Protein AF-A0A1H3WNA9-F1 (afdb_monomer_lite)

Secondary structure (DSSP, 8-state):
-----PPPTTSTT---HHHHHHHHHHHHTHHHHHHHHHHS---TT-----------SSS--HHHHHHHHHHHHHHHHHHHHHHHHHHHGGGHHHHHHHHTS---HHHHHTTT-SS-HHHHHHHHHHHHHHHHTT-

Structure (mmCIF, N/CA/C/O backbone):
data_AF-A0A1H3WNA9-F1
#
_entry.id   AF-A0A1H3WNA9-F1
#
loop_
_atom_site.group_PDB
_atom_site.id
_atom_site.type_symbol
_atom_site.label_atom_id
_atom_site.label_alt_id
_atom_site.label_comp_id
_atom_site.label_asym_id
_atom_site.label_entity_id
_atom_site.label_seq_id
_atom_site.pdbx_PDB_ins_code
_atom_site.Cartn_x
_atom_site.Cartn_y
_atom_site.Cartn_z
_atom_site.occupancy
_atom_site.B_iso_or_equiv
_atom_site.auth_seq_id
_atom_site.auth_comp_id
_atom_site.auth_asym_id
_atom_site.auth_atom_id
_atom_site.pdbx_PDB_model_num
ATOM 1 N N . MET A 1 1 ? -8.673 18.730 -1.037 1.00 36.62 1 MET A N 1
ATOM 2 C CA . MET A 1 1 ? -7.708 17.877 -0.306 1.00 36.62 1 MET A CA 1
ATOM 3 C C . MET A 1 1 ? -8.508 16.890 0.522 1.00 36.62 1 MET A C 1
ATOM 5 O O . MET A 1 1 ? -9.224 17.330 1.406 1.00 36.62 1 MET A O 1
ATOM 9 N N . SER A 1 2 ? -8.490 15.596 0.191 1.00 41.56 2 SER A N 1
ATOM 10 C CA . SER A 1 2 ? -9.195 14.583 0.989 1.00 41.56 2 SER A CA 1
ATOM 11 C C . SER A 1 2 ? -8.585 14.537 2.390 1.00 41.56 2 SER A C 1
ATOM 13 O O . SER A 1 2 ? -7.376 14.313 2.498 1.00 41.56 2 SER A O 1
ATOM 15 N N . GLU A 1 3 ? -9.388 14.754 3.429 1.00 50.94 3 GLU A N 1
ATOM 16 C CA . GLU A 1 3 ? -8.941 14.651 4.817 1.00 50.94 3 GLU A CA 1
ATOM 17 C C . GLU A 1 3 ? -8.231 13.316 5.047 1.00 50.94 3 GLU A C 1
ATOM 19 O O . GLU A 1 3 ? -8.750 12.230 4.770 1.00 50.94 3 GLU A O 1
ATOM 24 N N . VAL A 1 4 ? -6.989 13.407 5.508 1.00 62.97 4 VAL A N 1
ATOM 25 C CA . VAL A 1 4 ? -6.192 12.239 5.841 1.00 62.97 4 VAL A CA 1
ATOM 26 C C . VAL A 1 4 ? -6.656 11.745 7.206 1.00 62.97 4 VAL A C 1
ATOM 28 O O . VAL A 1 4 ? -6.299 12.312 8.234 1.00 62.97 4 VAL A O 1
ATOM 31 N N . TYR A 1 5 ? -7.478 10.695 7.219 1.00 70.12 5 TYR A N 1
ATOM 32 C CA . TYR A 1 5 ? -7.900 10.059 8.463 1.00 70.12 5 TYR A CA 1
ATOM 33 C C . TYR A 1 5 ? -6.743 9.251 9.062 1.00 70.12 5 TYR A C 1
ATOM 35 O O . TYR A 1 5 ? -6.413 8.164 8.583 1.00 70.12 5 TYR A O 1
ATOM 43 N N . ILE A 1 6 ? -6.137 9.790 10.118 1.00 78.69 6 ILE A N 1
ATOM 44 C CA . ILE A 1 6 ? -5.128 9.106 10.930 1.00 78.69 6 ILE A CA 1
ATOM 45 C C . ILE A 1 6 ? -5.859 8.355 12.041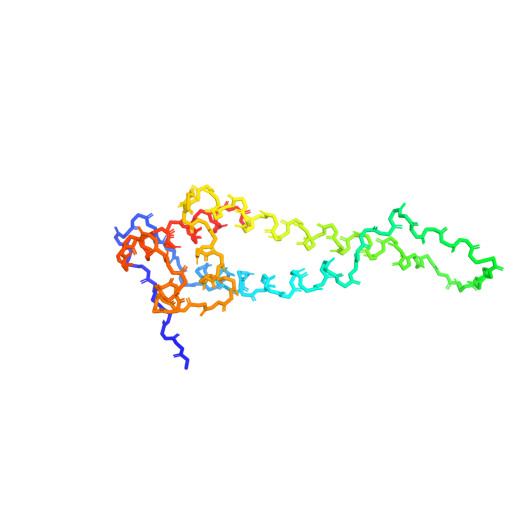 1.00 78.69 6 ILE A C 1
ATOM 47 O O . ILE A 1 6 ? -6.768 8.891 12.678 1.00 78.69 6 ILE A O 1
ATOM 51 N N . ALA A 1 7 ? -5.476 7.100 12.276 1.00 80.75 7 ALA A N 1
ATOM 52 C CA . ALA A 1 7 ? -6.039 6.322 13.370 1.00 80.75 7 ALA A CA 1
ATOM 53 C C . ALA A 1 7 ? -5.769 7.005 14.725 1.00 80.75 7 ALA A C 1
ATOM 55 O O . ALA A 1 7 ? -4.749 7.663 14.916 1.00 80.75 7 ALA A O 1
ATOM 56 N N . SER A 1 8 ? -6.673 6.832 15.692 1.00 82.19 8 SER A N 1
ATOM 57 C CA . SER A 1 8 ? -6.453 7.324 17.059 1.00 82.19 8 SER A CA 1
ATOM 58 C C . SER A 1 8 ? -5.206 6.689 17.683 1.00 82.19 8 SER A C 1
ATOM 60 O O . SER A 1 8 ? -4.919 5.522 17.421 1.00 82.19 8 SER A O 1
ATOM 62 N N . ARG A 1 9 ? -4.523 7.409 18.587 1.00 82.62 9 ARG A N 1
ATOM 63 C CA . ARG A 1 9 ? -3.373 6.903 19.369 1.00 82.62 9 ARG A CA 1
ATOM 64 C C . ARG A 1 9 ? -3.664 5.611 20.137 1.00 82.62 9 ARG A C 1
ATOM 66 O O . ARG A 1 9 ? -2.746 4.861 20.430 1.00 82.62 9 ARG A O 1
ATOM 73 N N . LYS A 1 10 ? -4.935 5.350 20.459 1.00 85.44 10 LYS A N 1
ATOM 74 C CA . LYS A 1 10 ? -5.377 4.122 21.142 1.00 85.44 10 LYS A CA 1
ATOM 75 C C . LYS A 1 10 ? -5.535 2.922 20.198 1.00 85.44 10 LYS A C 1
ATOM 77 O O . LYS A 1 10 ? -5.786 1.814 20.655 1.00 85.44 10 LYS A O 1
ATOM 82 N N . SER A 1 11 ? -5.464 3.135 18.885 1.00 87.69 11 SER A N 1
ATOM 83 C CA . SER A 1 11 ? -5.608 2.068 17.899 1.00 87.69 11 SER A CA 1
ATOM 84 C C . SER A 1 11 ? -4.350 1.206 17.845 1.00 87.69 11 SER A C 1
ATOM 86 O O . SER A 1 11 ? -3.240 1.729 17.818 1.00 87.69 11 SER A O 1
ATOM 88 N N . LYS A 1 12 ? -4.530 -0.112 17.706 1.00 89.12 12 LYS A N 1
ATOM 89 C CA . LYS A 1 12 ? -3.443 -1.068 17.437 1.00 89.12 12 LYS A CA 1
ATOM 90 C C . LYS A 1 12 ? -2.604 -0.689 16.206 1.00 89.12 12 LYS A C 1
ATOM 92 O O . LYS A 1 12 ? -1.427 -1.017 16.148 1.00 89.12 12 LYS A O 1
ATOM 97 N N . TYR A 1 13 ? -3.212 0.002 15.242 1.00 91.69 13 TYR A N 1
ATOM 98 C CA . TYR A 1 13 ? -2.596 0.404 13.974 1.00 91.69 13 TYR A CA 1
ATOM 99 C C . TYR A 1 13 ? -2.309 1.909 13.920 1.00 91.69 13 TYR A C 1
ATOM 101 O O . TYR A 1 13 ? -2.428 2.535 12.867 1.00 91.69 13 TYR A O 1
ATOM 109 N N . TYR A 1 14 ? -2.006 2.515 15.069 1.00 92.94 14 TYR A N 1
ATOM 110 C CA . TYR A 1 14 ? -1.596 3.910 15.122 1.00 92.94 14 TYR A CA 1
ATOM 111 C C . TYR A 1 14 ? -0.242 4.108 14.435 1.00 92.94 14 TYR A C 1
ATOM 113 O O . TYR A 1 14 ? 0.707 3.364 14.682 1.00 92.94 14 TYR A O 1
ATOM 121 N N . LEU A 1 15 ? -0.163 5.155 13.617 1.00 91.31 15 LEU A N 1
ATOM 122 C CA . LEU A 1 15 ? 1.071 5.671 13.043 1.00 91.31 15 LEU A CA 1
ATOM 123 C C . LEU A 1 15 ? 1.145 7.179 13.299 1.00 91.31 15 LEU A C 1
ATOM 125 O O . LEU A 1 15 ? 0.117 7.860 13.183 1.00 91.31 15 LEU A O 1
ATOM 129 N N . PRO A 1 16 ? 2.333 7.724 13.609 1.00 92.62 16 PRO A N 1
ATOM 130 C CA . PRO A 1 16 ? 2.571 9.158 13.545 1.00 92.62 16 PRO A CA 1
ATOM 131 C C . PRO A 1 16 ? 2.182 9.718 12.175 1.00 92.62 16 PRO A C 1
ATOM 133 O O . PRO A 1 16 ? 2.275 9.035 11.155 1.00 92.62 16 PRO A O 1
ATOM 136 N N . LYS A 1 17 ? 1.757 10.984 12.145 1.00 91.12 17 LYS A N 1
ATOM 137 C CA . LYS A 1 17 ? 1.273 11.640 10.923 1.00 91.12 17 LYS A CA 1
ATOM 138 C C . LYS A 1 17 ? 2.271 11.539 9.765 1.00 91.12 17 LYS A C 1
ATOM 140 O O . LYS A 1 17 ? 1.874 11.153 8.672 1.00 91.12 17 LYS A O 1
ATOM 145 N N . GLU A 1 18 ? 3.539 11.842 10.018 1.00 93.31 18 GLU A N 1
ATOM 146 C CA . GLU A 1 18 ? 4.578 11.851 8.982 1.00 93.31 18 GLU A CA 1
ATOM 147 C C . GLU A 1 18 ? 4.903 10.444 8.462 1.00 93.31 18 GLU A C 1
ATOM 149 O O . GLU A 1 18 ? 5.051 10.249 7.255 1.00 93.31 18 GLU A O 1
ATOM 154 N N . GLU A 1 19 ? 4.910 9.434 9.339 1.00 93.56 19 GLU A N 1
ATOM 155 C CA . GLU A 1 19 ? 5.054 8.030 8.931 1.00 93.56 19 GLU A CA 1
ATOM 156 C C . GLU A 1 19 ? 3.873 7.594 8.059 1.00 93.56 19 GLU A C 1
ATOM 158 O O . GLU A 1 19 ? 4.056 7.035 6.978 1.00 93.56 19 GLU A O 1
ATOM 163 N N . TYR A 1 20 ? 2.648 7.907 8.487 1.00 94.12 20 TYR A N 1
ATOM 164 C CA . TYR A 1 20 ? 1.447 7.593 7.720 1.00 94.12 20 TYR A CA 1
ATOM 165 C C . TYR A 1 20 ? 1.474 8.251 6.333 1.00 94.12 20 TYR A C 1
ATOM 167 O O . TYR A 1 20 ? 1.174 7.601 5.330 1.00 94.12 20 TYR A O 1
ATOM 175 N N . LEU A 1 21 ? 1.842 9.534 6.257 1.00 93.56 21 LEU A N 1
ATOM 176 C CA . LEU A 1 21 ? 1.947 10.256 4.989 1.00 93.56 21 LEU A CA 1
ATOM 177 C C . LEU A 1 21 ? 3.016 9.641 4.088 1.00 93.56 21 LEU A C 1
ATOM 179 O O . LEU A 1 21 ? 2.735 9.408 2.914 1.00 93.56 21 LEU A O 1
ATOM 183 N N . THR A 1 22 ? 4.186 9.309 4.634 1.00 95.25 22 THR A N 1
ATOM 184 C CA . THR A 1 22 ? 5.264 8.629 3.900 1.00 95.25 22 THR A CA 1
ATOM 185 C C . THR A 1 22 ? 4.759 7.342 3.250 1.00 95.25 22 THR A C 1
ATOM 187 O O . THR A 1 22 ? 4.897 7.163 2.040 1.00 95.25 22 THR A O 1
ATOM 190 N N . VAL A 1 23 ? 4.076 6.488 4.016 1.00 95.88 23 VAL A N 1
ATOM 191 C CA . VAL A 1 23 ? 3.517 5.224 3.515 1.00 95.88 23 VAL A CA 1
ATOM 192 C C . VAL A 1 23 ? 2.448 5.467 2.443 1.00 95.88 23 VAL A C 1
ATOM 194 O O . VAL A 1 23 ? 2.420 4.784 1.417 1.00 95.88 23 VAL A O 1
ATOM 197 N N . VAL A 1 24 ? 1.563 6.447 2.644 1.00 94.81 24 VAL A N 1
ATOM 198 C CA . VAL A 1 24 ? 0.527 6.792 1.658 1.00 94.81 24 VAL A CA 1
ATOM 199 C C . VAL A 1 24 ? 1.144 7.302 0.360 1.00 94.81 24 VAL A C 1
ATOM 201 O O . VAL A 1 24 ? 0.715 6.886 -0.716 1.00 94.81 24 VAL A O 1
ATOM 204 N N . HIS A 1 25 ? 2.134 8.188 0.438 1.00 95.00 25 HIS A N 1
ATOM 205 C CA . HIS A 1 25 ? 2.823 8.713 -0.738 1.00 95.00 25 HIS A CA 1
ATOM 206 C C . HIS A 1 25 ? 3.599 7.621 -1.471 1.00 95.00 25 HIS A C 1
ATOM 208 O O . HIS A 1 25 ? 3.526 7.569 -2.696 1.00 95.00 25 HIS A O 1
ATOM 214 N N . PHE A 1 26 ? 4.236 6.706 -0.740 1.00 96.62 26 PHE A N 1
ATOM 215 C CA . PHE A 1 26 ? 4.863 5.520 -1.314 1.00 96.62 26 PHE A CA 1
ATOM 216 C C . PHE A 1 26 ? 3.848 4.669 -2.092 1.00 96.62 26 PHE A C 1
ATOM 218 O O . PHE A 1 26 ? 4.057 4.374 -3.264 1.00 96.62 26 PHE A O 1
ATOM 225 N N . CYS A 1 27 ? 2.689 4.360 -1.502 1.00 96.62 27 CYS A N 1
ATOM 226 C CA . CYS A 1 27 ? 1.643 3.593 -2.190 1.00 96.62 27 CYS A CA 1
ATOM 227 C C . CYS A 1 27 ? 1.094 4.316 -3.428 1.00 96.62 27 CYS A C 1
ATOM 229 O O . CYS A 1 27 ? 0.818 3.676 -4.436 1.00 96.62 27 CYS A O 1
ATOM 231 N N . ARG A 1 28 ? 0.962 5.648 -3.392 1.00 95.44 28 ARG A N 1
ATOM 232 C CA . ARG A 1 28 ? 0.478 6.447 -4.535 1.00 95.44 28 ARG A CA 1
ATOM 233 C C . ARG A 1 28 ? 1.404 6.407 -5.750 1.00 95.44 28 ARG A C 1
ATOM 235 O O . ARG A 1 28 ? 0.952 6.722 -6.845 1.00 95.44 28 ARG A O 1
ATOM 242 N N . GLN A 1 29 ? 2.671 6.037 -5.576 1.00 96.81 29 GLN A N 1
ATOM 243 C CA . GLN A 1 29 ? 3.604 5.846 -6.689 1.00 96.81 29 GLN A CA 1
ATOM 244 C C . GLN A 1 29 ? 3.367 4.522 -7.434 1.00 96.81 29 GLN A C 1
ATOM 246 O O . GLN A 1 29 ? 3.833 4.375 -8.563 1.00 96.81 29 GLN A O 1
ATOM 251 N N . TYR A 1 30 ? 2.596 3.591 -6.855 1.00 97.38 30 TYR A N 1
ATOM 252 C CA . TYR A 1 30 ? 2.352 2.257 -7.405 1.00 97.38 30 TYR A CA 1
ATOM 253 C C . TYR A 1 30 ? 1.879 2.246 -8.868 1.00 97.38 30 TYR A C 1
ATOM 255 O O . TYR A 1 30 ? 2.471 1.509 -9.655 1.00 97.38 30 TYR A O 1
ATOM 263 N N . PRO A 1 31 ? 0.890 3.060 -9.296 1.00 97.06 31 PRO A N 1
ATOM 264 C CA . PRO A 1 31 ? 0.472 3.071 -10.697 1.00 97.06 31 PRO A CA 1
ATOM 265 C C . PRO A 1 31 ? 1.605 3.470 -11.649 1.00 97.06 31 PRO A C 1
ATOM 267 O O . PRO A 1 31 ? 1.709 2.911 -12.732 1.00 97.06 31 PRO A O 1
ATOM 270 N N . GLY A 1 32 ? 2.483 4.390 -11.230 1.00 96.31 32 GLY A N 1
ATOM 271 C CA . GLY A 1 32 ? 3.650 4.791 -12.017 1.00 96.31 32 GLY A CA 1
ATOM 272 C C . GLY A 1 32 ? 4.641 3.644 -12.197 1.00 96.31 32 GLY A C 1
ATOM 273 O O . GLY A 1 32 ? 5.115 3.417 -13.302 1.00 96.31 32 GLY A O 1
ATOM 274 N N . TRP A 1 33 ? 4.883 2.864 -11.140 1.00 96.50 33 TRP A N 1
ATOM 275 C CA . TRP A 1 33 ? 5.732 1.673 -11.213 1.00 96.50 33 TRP A CA 1
ATOM 276 C C . TRP A 1 33 ? 5.171 0.608 -12.152 1.00 96.50 33 TRP A C 1
ATOM 278 O O . TRP A 1 33 ? 5.933 -0.010 -12.887 1.00 96.50 33 TRP A O 1
ATOM 288 N N . VAL A 1 34 ? 3.852 0.391 -12.138 1.00 95.19 34 VAL A N 1
ATOM 289 C CA . VAL A 1 34 ? 3.194 -0.551 -13.056 1.00 95.19 34 VAL A CA 1
ATOM 290 C C . VAL A 1 34 ? 3.403 -0.109 -14.503 1.00 95.19 34 VAL A C 1
ATOM 292 O O . VAL A 1 34 ? 3.946 -0.882 -15.287 1.00 95.19 34 VAL A O 1
ATOM 295 N N . THR A 1 35 ? 3.083 1.147 -14.823 1.00 95.38 35 THR A N 1
ATOM 296 C CA . THR A 1 35 ? 3.270 1.706 -16.170 1.00 95.38 35 THR A CA 1
ATOM 297 C C . THR A 1 35 ? 4.729 1.640 -16.624 1.00 95.38 35 THR A C 1
ATOM 299 O O . THR A 1 35 ? 5.015 1.292 -17.765 1.00 95.38 35 THR A O 1
ATOM 302 N N . GLU A 1 36 ? 5.675 1.947 -15.739 1.00 93.06 36 GLU A N 1
ATOM 303 C CA . GLU A 1 36 ? 7.101 1.938 -16.069 1.00 93.06 36 GLU A CA 1
ATOM 304 C C . GLU A 1 36 ? 7.627 0.518 -16.334 1.00 93.06 36 GLU A C 1
ATOM 306 O O . GLU A 1 36 ? 8.375 0.295 -17.284 1.00 93.06 36 GLU A O 1
ATOM 311 N N . LEU A 1 37 ? 7.184 -0.473 -15.554 1.00 92.75 37 LEU A N 1
ATOM 312 C CA . LEU A 1 37 ? 7.542 -1.878 -15.774 1.00 92.75 37 LEU A CA 1
ATOM 313 C C . LEU A 1 37 ? 6.931 -2.462 -17.055 1.00 92.75 37 LEU A C 1
ATOM 315 O O . LEU A 1 37 ? 7.548 -3.349 -17.653 1.00 92.75 37 LEU A O 1
ATOM 319 N N . GLU A 1 38 ? 5.750 -1.985 -17.455 1.00 90.69 38 GLU A N 1
ATOM 320 C CA . GLU A 1 38 ? 5.103 -2.325 -18.729 1.00 90.69 38 GLU A CA 1
ATOM 321 C C . GLU A 1 38 ? 5.848 -1.717 -19.927 1.00 90.69 38 GLU A C 1
ATOM 323 O O . GLU A 1 38 ? 5.999 -2.379 -20.951 1.00 90.69 38 GLU A O 1
ATOM 328 N N . GLN A 1 39 ? 6.350 -0.485 -19.793 1.00 87.50 39 GLN A N 1
ATOM 329 C CA . GLN A 1 39 ? 7.102 0.223 -20.839 1.00 87.50 39 GLN A CA 1
ATOM 330 C C . GLN A 1 39 ? 8.548 -0.255 -20.996 1.00 87.50 39 GLN A C 1
ATOM 332 O O . GLN A 1 39 ? 9.118 -0.127 -22.077 1.00 87.50 39 GLN A O 1
ATOM 337 N N . MET A 1 40 ? 9.145 -0.802 -19.936 1.00 82.31 40 MET A N 1
ATOM 338 C CA . MET A 1 40 ? 10.519 -1.308 -19.933 1.00 82.31 40 MET A CA 1
ATOM 339 C C . MET A 1 40 ? 10.555 -2.839 -19.825 1.00 82.31 40 MET A C 1
ATOM 341 O O . MET A 1 40 ? 11.185 -3.331 -18.887 1.00 82.31 40 MET A O 1
ATOM 345 N N . PRO A 1 41 ? 9.867 -3.619 -20.685 1.00 70.94 41 PRO A N 1
ATOM 346 C CA . PRO A 1 41 ? 9.775 -5.069 -20.536 1.00 70.94 41 PRO A CA 1
ATOM 347 C C . PRO A 1 41 ? 11.166 -5.710 -20.490 1.00 70.94 41 PRO A C 1
ATOM 349 O O . PRO A 1 41 ? 12.115 -5.217 -21.104 1.00 70.94 41 PRO A O 1
ATOM 352 N N . ASP A 1 42 ? 11.280 -6.803 -19.730 1.00 63.81 42 ASP A N 1
ATOM 353 C CA . ASP A 1 42 ? 12.545 -7.508 -19.527 1.00 63.81 42 ASP A CA 1
ATOM 354 C C . ASP A 1 42 ? 13.108 -7.953 -20.882 1.00 63.81 42 ASP A C 1
ATOM 356 O O . ASP A 1 42 ? 12.636 -8.899 -21.514 1.00 63.81 42 ASP A O 1
ATOM 360 N N . SER A 1 43 ? 14.089 -7.196 -21.364 1.00 53.81 43 SER A N 1
ATOM 361 C CA . SER A 1 43 ? 14.668 -7.337 -22.693 1.00 53.81 43 SER A CA 1
ATOM 362 C C . SER A 1 43 ? 15.736 -8.430 -22.728 1.00 53.81 43 SER A C 1
ATOM 364 O O . SER A 1 43 ? 16.569 -8.439 -23.630 1.00 53.81 43 SER A O 1
ATOM 366 N N . GLY A 1 44 ? 15.674 -9.412 -21.819 1.00 50.41 44 GLY A N 1
ATOM 367 C CA . GLY A 1 44 ? 16.430 -10.665 -21.917 1.00 50.41 44 GLY A CA 1
ATOM 368 C C . GLY A 1 44 ? 16.190 -11.448 -23.223 1.00 50.41 44 GLY A C 1
ATOM 369 O O . GLY A 1 44 ? 16.893 -12.415 -23.492 1.00 50.41 44 GLY A O 1
ATOM 370 N N . SER A 1 45 ? 15.239 -11.020 -24.065 1.00 43.81 45 SER A N 1
ATOM 371 C CA . SER A 1 45 ? 14.969 -11.557 -25.408 1.00 43.81 45 SER A CA 1
ATOM 372 C C . SER A 1 45 ? 15.254 -10.587 -26.568 1.00 43.81 45 SER A C 1
ATOM 374 O O . SER A 1 45 ? 15.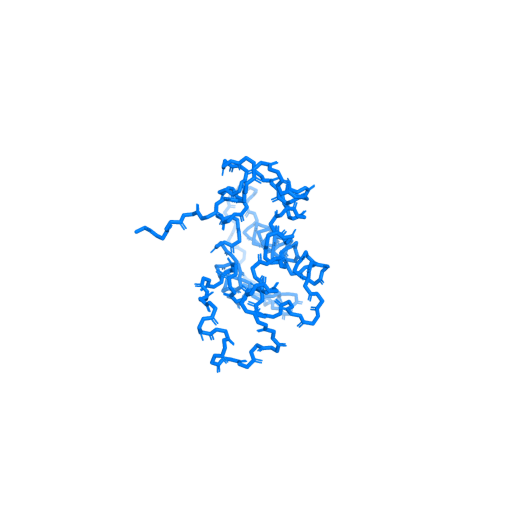177 -10.992 -27.726 1.00 43.81 45 SER A O 1
ATOM 376 N N . ALA A 1 46 ? 15.626 -9.332 -26.301 1.00 40.53 46 ALA A N 1
ATOM 377 C CA . ALA A 1 46 ? 15.884 -8.323 -27.331 1.00 40.53 46 ALA A CA 1
ATOM 378 C C . ALA A 1 46 ? 17.350 -7.874 -27.338 1.00 40.53 46 ALA A C 1
ATOM 380 O O . ALA A 1 46 ? 17.654 -6.697 -27.511 1.00 40.53 46 ALA A O 1
ATOM 381 N N . ILE A 1 47 ? 18.283 -8.823 -27.231 1.00 42.09 47 ILE A N 1
ATOM 382 C CA . ILE A 1 47 ? 19.633 -8.591 -27.745 1.00 42.09 47 ILE A CA 1
ATOM 383 C C . ILE A 1 47 ? 19.541 -8.608 -29.277 1.00 42.09 47 ILE A C 1
ATOM 385 O O . ILE A 1 47 ? 19.863 -9.591 -29.941 1.00 42.09 47 ILE A O 1
ATOM 389 N N . ARG A 1 48 ? 19.075 -7.507 -29.871 1.00 40.78 48 ARG A N 1
ATOM 390 C CA . ARG A 1 48 ? 19.436 -7.195 -31.251 1.00 40.78 48 ARG A CA 1
ATOM 391 C C . ARG A 1 48 ? 20.825 -6.583 -31.190 1.00 40.78 48 ARG A C 1
ATOM 393 O O . ARG A 1 48 ? 20.972 -5.393 -30.942 1.00 40.78 48 ARG A O 1
ATOM 400 N N . TYR A 1 49 ? 21.843 -7.421 -31.381 1.00 42.06 49 TYR A N 1
ATOM 401 C CA . TYR A 1 49 ? 23.175 -6.959 -31.761 1.00 42.06 49 TYR A CA 1
ATOM 402 C C . TYR A 1 49 ? 23.071 -6.262 -33.125 1.00 42.06 49 TYR A C 1
ATOM 404 O O . TYR A 1 49 ? 23.351 -6.872 -34.155 1.00 42.06 49 TYR A O 1
ATOM 412 N N . ASP A 1 50 ? 22.651 -4.997 -33.146 1.00 40.34 50 ASP A N 1
ATOM 413 C CA . ASP A 1 50 ? 22.996 -4.125 -34.258 1.00 40.34 50 ASP A CA 1
ATOM 414 C C . ASP A 1 50 ? 24.432 -3.647 -34.030 1.00 40.34 50 ASP A C 1
ATOM 416 O O . ASP A 1 50 ? 24.772 -3.005 -33.032 1.00 40.34 50 ASP A O 1
ATOM 420 N N . LYS A 1 51 ? 25.313 -4.086 -34.922 1.00 44.69 51 LYS A N 1
ATOM 421 C CA . LYS A 1 51 ? 26.743 -3.815 -34.894 1.00 44.69 51 LYS A CA 1
ATOM 422 C C . LYS A 1 51 ? 26.993 -2.375 -35.340 1.00 44.69 51 LYS A C 1
ATOM 424 O O . LYS A 1 51 ? 27.535 -2.159 -36.416 1.00 44.69 51 LYS A O 1
ATOM 429 N N . VAL A 1 52 ? 26.703 -1.397 -34.489 1.00 43.91 52 VAL A N 1
ATOM 430 C CA . VAL A 1 52 ? 27.308 -0.063 -34.595 1.00 43.91 52 VAL A CA 1
ATOM 431 C C . VAL A 1 52 ? 27.695 0.401 -33.194 1.00 43.91 52 VAL A C 1
ATOM 433 O O . VAL A 1 52 ? 26.932 1.046 -32.484 1.00 43.91 52 VAL A O 1
ATOM 436 N N . ARG A 1 53 ? 28.908 0.031 -32.764 1.00 43.50 53 ARG A N 1
ATOM 437 C CA . ARG A 1 53 ? 29.520 0.595 -31.556 1.00 43.50 53 ARG A CA 1
ATOM 438 C C . ARG A 1 53 ? 29.886 2.051 -31.837 1.00 43.50 53 ARG A C 1
ATOM 440 O O . ARG A 1 53 ? 30.952 2.319 -32.381 1.00 43.50 53 ARG A O 1
ATOM 447 N N . VAL A 1 54 ? 29.028 2.984 -31.439 1.00 44.88 54 VAL A N 1
ATOM 448 C CA . VAL A 1 54 ? 29.466 4.357 -31.173 1.00 44.88 54 VAL A CA 1
ATOM 449 C C . VAL A 1 54 ? 30.118 4.333 -29.793 1.00 44.88 54 VAL A C 1
ATOM 451 O O . VAL A 1 54 ? 29.441 4.214 -28.776 1.00 44.88 54 VAL A O 1
ATOM 454 N N . GLN A 1 55 ? 31.451 4.354 -29.760 1.00 44.00 55 GLN A N 1
ATOM 455 C CA . GLN A 1 55 ? 32.198 4.602 -28.530 1.00 44.00 55 GLN A CA 1
ATOM 456 C C . GLN A 1 55 ? 31.991 6.065 -28.131 1.00 44.00 55 GLN A C 1
ATOM 458 O O . GLN A 1 55 ? 32.686 6.952 -28.619 1.00 44.00 55 GLN A O 1
ATOM 463 N N . THR A 1 56 ? 31.040 6.323 -27.242 1.00 46.09 56 THR A N 1
ATOM 464 C CA . THR A 1 56 ? 31.047 7.544 -26.435 1.00 46.09 56 THR A CA 1
ATOM 465 C C . THR A 1 56 ? 31.943 7.304 -25.228 1.00 46.09 56 THR A C 1
ATOM 467 O O . THR A 1 56 ? 31.743 6.365 -24.465 1.00 46.09 56 THR A O 1
ATOM 470 N N . SER A 1 57 ? 32.981 8.121 -25.098 1.00 51.41 57 SER A N 1
ATOM 471 C CA . SER A 1 57 ? 33.921 8.117 -23.980 1.00 51.41 57 SER A CA 1
ATOM 472 C C . SER A 1 57 ? 33.202 8.389 -22.653 1.00 51.41 57 SER A C 1
ATOM 474 O O . SER A 1 57 ? 32.672 9.481 -22.458 1.00 51.41 57 SER A O 1
ATOM 476 N N . GLY A 1 58 ? 33.220 7.405 -21.754 1.00 50.34 58 GLY A N 1
ATOM 477 C CA . GLY A 1 58 ? 32.691 7.467 -20.390 1.00 50.34 58 GLY A CA 1
ATOM 478 C C . GLY A 1 58 ? 32.040 6.135 -20.010 1.00 50.34 58 GLY A C 1
ATOM 479 O O . GLY A 1 58 ? 31.340 5.560 -20.835 1.00 50.34 58 GLY A O 1
ATOM 480 N N . ASP A 1 59 ? 32.277 5.642 -18.793 1.00 56.06 59 ASP A N 1
ATOM 481 C CA . ASP A 1 59 ? 31.710 4.410 -18.199 1.00 56.06 59 ASP A CA 1
ATOM 482 C C . ASP A 1 59 ? 30.169 4.467 -18.014 1.00 56.06 59 ASP A C 1
ATOM 484 O O . ASP A 1 59 ? 29.633 4.197 -16.941 1.00 56.06 59 ASP A O 1
ATOM 488 N N . TYR A 1 60 ? 29.421 4.875 -19.039 1.00 55.53 60 TYR A N 1
ATOM 489 C CA . TYR A 1 60 ? 27.967 4.979 -19.019 1.00 55.53 60 TYR A CA 1
ATOM 490 C C . TYR A 1 60 ? 27.348 3.810 -19.791 1.00 55.53 60 TYR A C 1
ATOM 492 O O . TYR A 1 60 ? 27.236 3.845 -21.017 1.00 55.53 60 TYR A O 1
ATOM 500 N N . ASP A 1 61 ? 26.942 2.766 -19.065 1.00 69.19 61 ASP A N 1
ATOM 501 C CA . ASP A 1 61 ? 26.147 1.670 -19.619 1.00 69.19 61 ASP A CA 1
ATOM 502 C C . ASP A 1 61 ? 24.654 1.924 -19.368 1.00 69.19 61 ASP A C 1
ATOM 504 O O . ASP A 1 61 ? 24.100 1.589 -18.315 1.00 69.19 61 ASP A O 1
ATOM 508 N N . ALA A 1 62 ? 23.995 2.518 -20.365 1.00 69.88 62 ALA A N 1
ATOM 509 C CA . ALA A 1 62 ? 22.560 2.795 -20.347 1.00 69.88 62 ALA A CA 1
ATOM 510 C C . ALA A 1 62 ? 21.710 1.534 -20.083 1.00 69.88 62 ALA A C 1
ATOM 512 O O . ALA A 1 62 ? 20.636 1.624 -19.483 1.00 69.88 62 ALA A O 1
ATOM 513 N N . ASN A 1 63 ? 22.189 0.347 -20.483 1.00 76.69 63 ASN A N 1
ATOM 514 C CA . ASN A 1 63 ? 21.474 -0.907 -20.250 1.00 76.69 63 ASN A CA 1
ATOM 515 C C . ASN A 1 63 ? 21.573 -1.344 -18.785 1.00 76.69 63 ASN A C 1
ATOM 517 O O . ASN A 1 63 ? 20.583 -1.811 -18.216 1.00 76.69 63 ASN A O 1
ATOM 521 N N . ALA A 1 64 ? 22.739 -1.165 -18.158 1.00 80.44 64 ALA A N 1
ATOM 522 C CA . ALA A 1 64 ? 22.924 -1.452 -16.739 1.00 80.44 64 ALA A CA 1
ATOM 523 C C . ALA A 1 64 ? 22.061 -0.528 -15.866 1.00 80.44 64 ALA A C 1
ATOM 525 O O . ALA A 1 64 ? 21.407 -0.999 -14.934 1.00 80.44 64 ALA A O 1
ATOM 526 N N . GLU A 1 65 ? 21.991 0.768 -16.187 1.00 83.06 65 GLU A N 1
ATOM 527 C CA . GLU A 1 65 ? 21.135 1.720 -15.467 1.00 83.06 65 GLU A CA 1
ATOM 528 C C . GLU A 1 65 ? 19.647 1.360 -15.586 1.00 83.06 65 GLU A C 1
ATOM 530 O O . GLU A 1 65 ? 18.932 1.324 -14.579 1.00 83.06 65 GLU A O 1
ATOM 535 N N . LEU A 1 66 ? 19.191 1.010 -16.794 1.00 84.50 66 LEU A N 1
ATOM 536 C CA . LEU A 1 66 ? 17.816 0.573 -17.035 1.00 84.50 66 LEU A CA 1
ATOM 537 C C . LEU A 1 66 ? 17.476 -0.697 -16.239 1.00 84.50 66 LEU A C 1
ATOM 539 O O . LEU A 1 66 ? 16.426 -0.766 -15.594 1.00 84.50 66 LEU A O 1
ATOM 543 N N . ALA A 1 67 ? 18.376 -1.684 -16.235 1.00 85.88 67 ALA A N 1
ATOM 544 C CA . ALA A 1 67 ? 18.205 -2.923 -15.481 1.00 85.88 67 ALA A CA 1
ATOM 545 C C . ALA A 1 67 ? 18.146 -2.668 -13.965 1.00 85.88 67 ALA A C 1
ATOM 547 O O . ALA A 1 67 ? 17.253 -3.181 -13.283 1.00 85.88 67 ALA A O 1
ATOM 548 N N . MET A 1 68 ? 19.041 -1.824 -13.438 1.00 88.44 68 MET A N 1
ATOM 549 C CA . MET A 1 68 ? 19.036 -1.423 -12.027 1.00 88.44 68 MET A CA 1
ATOM 550 C C . MET A 1 68 ? 17.735 -0.712 -11.648 1.00 88.44 68 MET A C 1
ATOM 552 O O . MET A 1 68 ? 17.125 -1.027 -10.624 1.00 88.44 68 MET A O 1
ATOM 556 N N . ARG A 1 69 ? 17.271 0.215 -12.488 1.00 90.31 69 ARG A N 1
ATOM 557 C CA . ARG A 1 69 ? 16.026 0.952 -12.269 1.00 90.31 69 ARG A CA 1
ATOM 558 C C . ARG A 1 69 ? 14.810 0.027 -12.275 1.00 90.31 69 ARG A C 1
ATOM 560 O O . ARG A 1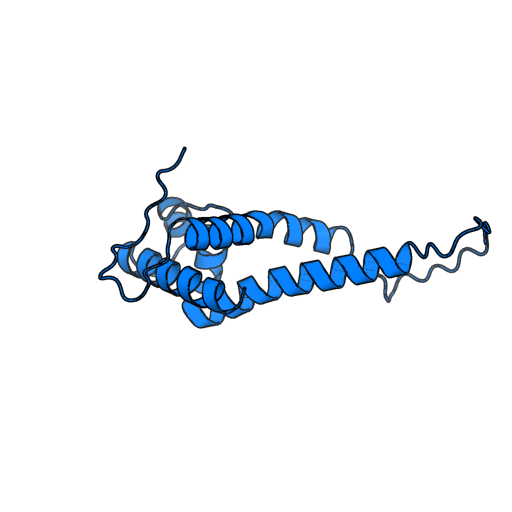 69 ? 13.999 0.085 -11.349 1.00 90.31 69 ARG A O 1
ATOM 567 N N . ARG A 1 70 ? 14.724 -0.885 -13.248 1.00 91.31 70 ARG A N 1
ATOM 568 C CA . ARG A 1 70 ? 13.677 -1.916 -13.309 1.00 91.31 70 ARG A CA 1
ATOM 569 C C . ARG A 1 70 ? 13.675 -2.774 -12.044 1.00 91.31 70 ARG A C 1
ATOM 571 O O . ARG A 1 70 ? 12.613 -2.969 -11.458 1.00 91.31 70 ARG A O 1
ATOM 578 N N . TYR A 1 71 ? 14.843 -3.228 -11.585 1.00 92.75 71 TYR A N 1
ATOM 579 C CA . TYR A 1 71 ? 14.970 -4.016 -10.356 1.00 92.75 71 TYR A CA 1
ATOM 580 C C . TYR A 1 71 ? 14.461 -3.254 -9.123 1.00 92.75 71 TYR A C 1
ATOM 582 O O . TYR A 1 71 ? 13.668 -3.788 -8.345 1.00 92.75 71 TYR A O 1
ATOM 590 N N . GLN A 1 72 ? 14.845 -1.983 -8.969 1.00 93.75 72 GLN A N 1
ATOM 591 C CA . GLN A 1 72 ? 14.393 -1.147 -7.852 1.00 93.75 72 GLN A CA 1
ATOM 592 C C . GLN A 1 72 ? 12.872 -0.947 -7.855 1.00 93.75 72 GLN A C 1
ATOM 594 O O . GLN A 1 72 ? 12.224 -1.068 -6.814 1.00 93.75 72 GLN A O 1
ATOM 599 N N . ILE A 1 73 ? 12.289 -0.647 -9.016 1.00 94.94 73 ILE A N 1
ATOM 600 C CA . ILE A 1 73 ? 10.847 -0.412 -9.163 1.00 94.94 73 ILE A CA 1
ATOM 601 C C . ILE A 1 73 ? 10.058 -1.700 -8.937 1.00 94.94 73 ILE A C 1
ATOM 603 O O . ILE A 1 73 ? 9.070 -1.696 -8.198 1.00 94.94 73 ILE A O 1
ATOM 607 N N . ALA A 1 74 ? 10.521 -2.814 -9.507 1.00 95.44 74 ALA A N 1
ATOM 608 C CA . ALA A 1 74 ? 9.940 -4.131 -9.277 1.00 95.44 74 ALA A CA 1
ATOM 609 C C . ALA A 1 74 ? 9.972 -4.502 -7.788 1.00 95.44 74 ALA A C 1
ATOM 611 O O . ALA A 1 74 ? 8.972 -4.990 -7.266 1.00 95.44 74 ALA A O 1
ATOM 612 N N . GLY A 1 75 ? 11.069 -4.199 -7.086 1.00 96.19 75 GLY A N 1
ATOM 613 C CA . GLY A 1 75 ? 11.186 -4.393 -5.640 1.00 96.19 75 GLY A CA 1
ATOM 614 C C . GLY A 1 75 ? 10.157 -3.585 -4.846 1.00 96.19 75 GLY A C 1
ATOM 615 O O . GLY A 1 75 ? 9.470 -4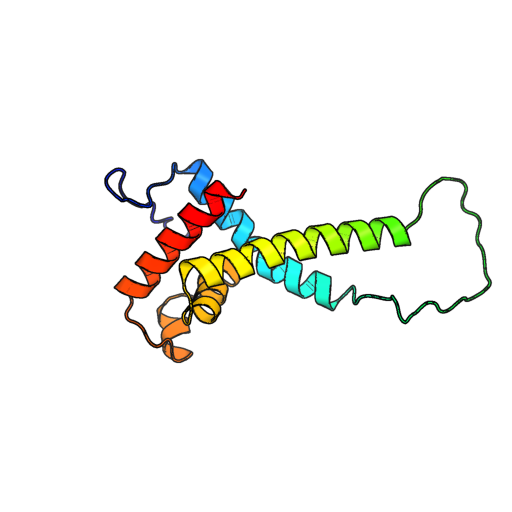.138 -3.989 1.00 96.19 75 GLY A O 1
ATOM 616 N N . LYS A 1 76 ? 9.979 -2.297 -5.169 1.00 96.56 76 LYS A N 1
ATOM 617 C CA . LYS A 1 76 ? 8.978 -1.432 -4.516 1.00 96.56 76 LYS A CA 1
ATOM 618 C C . LYS A 1 76 ? 7.546 -1.908 -4.765 1.00 96.56 76 LYS A C 1
ATOM 620 O O . LYS A 1 76 ? 6.761 -2.009 -3.823 1.00 96.56 76 LYS A O 1
ATOM 625 N N . LYS A 1 77 ? 7.215 -2.248 -6.017 1.00 96.81 77 LYS A N 1
ATOM 626 C CA . LYS A 1 77 ? 5.908 -2.811 -6.386 1.00 96.81 77 LYS A CA 1
ATOM 627 C C . LYS A 1 77 ? 5.643 -4.110 -5.624 1.00 96.81 77 LYS A C 1
ATOM 629 O O . LYS A 1 77 ? 4.592 -4.249 -5.003 1.00 96.81 77 LYS A O 1
ATOM 634 N N . LYS A 1 78 ? 6.617 -5.024 -5.628 1.00 96.94 78 LYS A N 1
ATOM 635 C CA . LYS A 1 78 ? 6.532 -6.309 -4.932 1.00 96.94 78 LYS A CA 1
ATOM 636 C C . LYS A 1 78 ? 6.330 -6.128 -3.428 1.00 96.94 78 LYS A C 1
ATOM 638 O O . LYS A 1 78 ? 5.481 -6.796 -2.857 1.00 96.94 78 LYS A O 1
ATOM 643 N N . LEU A 1 79 ? 7.027 -5.179 -2.802 1.00 97.62 79 LEU A N 1
ATOM 644 C CA . LEU A 1 79 ? 6.847 -4.874 -1.381 1.00 97.62 79 LEU A CA 1
ATOM 645 C C . LEU A 1 79 ? 5.395 -4.486 -1.049 1.00 97.62 79 LEU A C 1
ATOM 647 O O . LEU A 1 79 ? 4.855 -4.934 -0.033 1.00 97.62 79 LEU A O 1
ATOM 651 N N . VAL A 1 80 ? 4.757 -3.674 -1.899 1.00 97.38 80 VAL A N 1
ATOM 652 C CA . VAL A 1 80 ? 3.340 -3.304 -1.749 1.00 97.38 80 VAL A CA 1
ATOM 653 C C . VAL A 1 80 ? 2.434 -4.515 -1.944 1.00 97.38 80 VAL A C 1
ATOM 655 O O . VAL A 1 80 ? 1.562 -4.740 -1.106 1.00 97.38 80 VAL A O 1
ATOM 658 N N . ASP A 1 81 ? 2.650 -5.296 -3.004 1.00 96.94 81 ASP A N 1
ATOM 659 C CA . ASP A 1 81 ? 1.836 -6.476 -3.321 1.00 96.94 81 ASP A CA 1
ATOM 660 C C . ASP A 1 81 ? 1.906 -7.525 -2.201 1.00 96.94 81 ASP A C 1
ATOM 662 O O . ASP A 1 81 ? 0.872 -7.926 -1.667 1.00 96.94 81 ASP A O 1
ATOM 666 N N . ASP A 1 82 ? 3.113 -7.896 -1.769 1.00 97.56 82 ASP A N 1
ATOM 667 C CA . ASP A 1 82 ? 3.344 -8.887 -0.712 1.00 97.56 82 ASP A CA 1
ATOM 668 C C . ASP A 1 82 ? 2.721 -8.428 0.615 1.00 97.56 82 ASP A C 1
ATOM 670 O O . ASP A 1 82 ? 2.074 -9.201 1.324 1.00 97.56 82 ASP A O 1
ATOM 674 N N . THR A 1 83 ? 2.852 -7.139 0.942 1.00 97.69 83 THR A N 1
ATOM 675 C CA . THR A 1 83 ? 2.260 -6.580 2.166 1.00 97.69 83 THR A CA 1
ATOM 676 C C . THR A 1 83 ? 0.738 -6.485 2.075 1.00 97.69 83 THR A C 1
ATOM 678 O O . THR A 1 83 ? 0.053 -6.671 3.081 1.00 97.69 83 THR A O 1
ATOM 681 N N . ALA A 1 84 ? 0.178 -6.234 0.889 1.00 96.94 84 ALA A N 1
ATOM 682 C CA . ALA A 1 84 ? -1.264 -6.269 0.673 1.00 96.94 84 ALA A CA 1
ATOM 683 C C . ALA A 1 84 ? -1.810 -7.694 0.823 1.00 96.94 84 ALA A C 1
ATOM 685 O O . ALA A 1 84 ? -2.841 -7.875 1.469 1.00 96.94 84 ALA A O 1
ATOM 686 N N . ILE A 1 85 ? -1.110 -8.700 0.294 1.00 97.00 85 ILE A N 1
ATOM 687 C CA . ILE A 1 85 ? -1.470 -10.116 0.443 1.00 97.00 85 ILE A CA 1
ATOM 688 C C . ILE A 1 85 ? -1.440 -10.520 1.920 1.00 97.00 85 ILE A C 1
ATOM 690 O O . ILE A 1 85 ? -2.429 -11.051 2.425 1.00 97.00 85 ILE A O 1
ATOM 694 N N . GLU A 1 86 ? -0.366 -10.196 2.643 1.00 96.00 86 GLU A N 1
ATOM 695 C CA . GLU A 1 86 ? -0.247 -10.469 4.081 1.00 96.00 86 GLU A CA 1
ATOM 696 C C . GLU A 1 86 ? -1.363 -9.784 4.886 1.00 96.00 86 GLU A C 1
ATOM 698 O O . GLU A 1 86 ? -1.992 -10.383 5.761 1.00 96.00 86 GLU A O 1
ATOM 703 N N . ALA A 1 87 ? -1.643 -8.516 4.579 1.00 94.25 87 ALA A N 1
ATOM 704 C CA . ALA A 1 87 ? -2.586 -7.721 5.346 1.00 94.25 87 ALA A CA 1
ATOM 705 C C . ALA A 1 87 ? -4.050 -7.949 4.965 1.00 94.25 87 ALA A C 1
ATOM 707 O O . ALA A 1 87 ? -4.908 -7.604 5.773 1.00 94.25 87 ALA A O 1
ATOM 708 N N . ALA A 1 88 ? -4.379 -8.469 3.783 1.00 93.06 88 ALA A N 1
ATOM 709 C CA . ALA A 1 88 ? -5.755 -8.518 3.280 1.00 93.06 88 ALA A CA 1
ATOM 710 C C . ALA A 1 88 ? -6.206 -9.903 2.799 1.00 93.06 88 ALA A C 1
ATOM 712 O O . ALA A 1 88 ? -7.412 -10.111 2.644 1.00 93.06 88 ALA A O 1
ATOM 713 N N . GLY A 1 89 ? -5.284 -10.845 2.580 1.00 94.38 89 GLY A N 1
ATOM 714 C CA . GLY A 1 89 ? -5.592 -12.156 2.012 1.00 94.38 89 GLY A CA 1
ATOM 715 C C . GLY A 1 89 ? -6.393 -12.009 0.719 1.00 94.38 89 GLY A C 1
ATOM 716 O O . GLY A 1 89 ? -6.007 -11.264 -0.174 1.00 94.38 89 GLY A O 1
ATOM 717 N N . ILE A 1 90 ? -7.570 -12.634 0.659 1.00 93.38 90 ILE A N 1
ATOM 718 C CA . ILE A 1 90 ? -8.535 -12.508 -0.448 1.00 93.38 90 ILE A CA 1
ATOM 719 C C . ILE A 1 90 ? -8.847 -11.052 -0.842 1.00 93.38 90 ILE A C 1
ATOM 721 O O . ILE A 1 90 ? -9.076 -10.777 -2.015 1.00 93.38 90 ILE A O 1
ATOM 725 N N . LEU A 1 91 ? -8.841 -10.101 0.097 1.00 95.44 91 LEU A N 1
ATOM 726 C CA . LEU A 1 91 ? -9.186 -8.704 -0.186 1.00 95.44 91 LEU A CA 1
ATOM 727 C C . LEU A 1 91 ? -8.049 -7.901 -0.843 1.00 95.44 91 LEU A C 1
ATOM 729 O O . LEU A 1 91 ? -8.262 -6.730 -1.174 1.00 95.44 91 LEU A O 1
ATOM 733 N N . TYR A 1 92 ? -6.861 -8.486 -1.045 1.00 96.19 92 TYR A N 1
ATOM 734 C CA . TYR A 1 92 ? -5.696 -7.764 -1.569 1.00 96.19 92 TYR A CA 1
ATOM 735 C C . TYR A 1 92 ? -5.949 -7.016 -2.895 1.00 96.19 92 TYR A C 1
ATOM 737 O O . TYR A 1 92 ? -5.487 -5.876 -2.989 1.00 96.19 92 TYR A O 1
ATOM 745 N N . PRO A 1 93 ? -6.715 -7.531 -3.887 1.00 96.44 93 PRO A N 1
ATOM 746 C CA . PRO A 1 93 ? -6.889 -6.826 -5.158 1.00 96.44 93 PRO A CA 1
ATOM 747 C C . PRO A 1 93 ? -7.619 -5.492 -4.969 1.00 96.44 93 PRO A C 1
ATOM 749 O O . PRO A 1 93 ? -7.207 -4.456 -5.491 1.00 96.44 93 PRO A O 1
ATOM 752 N N . TRP A 1 94 ? -8.671 -5.484 -4.145 1.00 97.44 94 TRP A N 1
ATOM 753 C CA . TRP A 1 94 ? -9.413 -4.267 -3.808 1.00 97.44 94 TRP A CA 1
ATOM 754 C C . TRP A 1 94 ? -8.603 -3.327 -2.919 1.00 97.44 94 TRP A C 1
ATOM 756 O O . TRP A 1 94 ? -8.727 -2.107 -3.046 1.00 97.44 94 TRP A O 1
ATOM 766 N N . LEU A 1 95 ? -7.753 -3.872 -2.044 1.00 96.81 95 LEU A N 1
ATOM 767 C CA . LEU A 1 95 ? -6.850 -3.063 -1.236 1.00 96.81 95 LEU A CA 1
ATOM 768 C C . LEU A 1 95 ? -5.856 -2.299 -2.119 1.00 96.81 95 LEU A C 1
ATOM 770 O O . LEU A 1 95 ? -5.747 -1.086 -1.959 1.00 96.81 95 LEU A O 1
ATOM 774 N N . VAL A 1 96 ? -5.198 -2.964 -3.077 1.00 97.12 96 VAL A N 1
ATOM 775 C CA . VAL A 1 96 ? -4.255 -2.330 -4.020 1.00 97.12 96 VAL A CA 1
ATOM 776 C C . VAL A 1 96 ? -4.951 -1.247 -4.851 1.00 97.12 96 VAL A C 1
ATOM 778 O O . VAL A 1 96 ? -4.432 -0.136 -4.975 1.00 97.12 96 VAL A O 1
ATOM 781 N N . LEU A 1 97 ? -6.170 -1.506 -5.337 1.00 96.50 97 LEU A N 1
ATOM 782 C CA . LEU A 1 97 ? -6.991 -0.491 -6.013 1.00 96.50 97 LEU A CA 1
ATOM 783 C C . LEU A 1 97 ? -7.244 0.738 -5.129 1.00 96.50 97 LEU A C 1
ATOM 785 O O . LEU A 1 97 ? -7.181 1.877 -5.590 1.00 96.50 97 LEU A O 1
ATOM 789 N N . GLY A 1 98 ? -7.509 0.527 -3.846 1.00 95.56 98 GLY A N 1
ATOM 790 C CA . GLY A 1 98 ? -7.747 1.615 -2.912 1.00 95.56 98 GLY A CA 1
ATOM 791 C C . GLY A 1 98 ? -6.505 2.417 -2.536 1.00 95.56 98 GLY A C 1
ATOM 792 O O . GLY A 1 98 ? -6.547 3.648 -2.526 1.00 95.56 98 GLY A O 1
ATOM 793 N N . VAL A 1 99 ? -5.406 1.740 -2.194 1.00 95.19 99 VAL A N 1
ATOM 794 C CA . VAL A 1 99 ? -4.189 2.393 -1.680 1.00 95.19 99 VAL A CA 1
ATOM 795 C C . VAL A 1 99 ? -3.280 2.908 -2.791 1.00 95.19 99 VAL A C 1
ATOM 797 O O . VAL A 1 99 ? -2.681 3.967 -2.618 1.00 95.19 99 VAL A O 1
ATOM 800 N N . GLY A 1 100 ? -3.201 2.188 -3.913 1.00 94.81 100 GLY A N 1
ATOM 801 C CA . GLY A 1 100 ? -2.371 2.537 -5.064 1.00 94.81 100 GLY A CA 1
ATOM 802 C C . GLY A 1 100 ? -3.099 3.430 -6.063 1.00 94.81 100 GLY A C 1
ATOM 803 O O . GLY A 1 100 ? -2.607 4.497 -6.414 1.00 94.81 100 GLY A O 1
ATOM 804 N N . TYR A 1 101 ? -4.309 3.038 -6.469 1.00 94.75 101 TYR A N 1
ATOM 805 C CA . TYR A 1 101 ? -5.090 3.754 -7.492 1.00 94.75 101 TYR A CA 1
ATOM 806 C C . TYR A 1 101 ? -6.092 4.764 -6.914 1.00 94.75 101 TYR A C 1
ATOM 808 O O . TYR A 1 101 ? -6.878 5.357 -7.653 1.00 94.75 101 TYR A O 1
ATOM 816 N N . GLY A 1 102 ? -6.091 4.958 -5.592 1.00 93.19 102 GLY A N 1
ATOM 817 C CA . GLY A 1 102 ? -6.924 5.955 -4.921 1.00 93.19 102 GLY A CA 1
ATOM 818 C C . GLY A 1 102 ? -8.426 5.670 -4.974 1.00 93.19 102 GLY A C 1
ATOM 819 O O . GLY A 1 102 ? -9.216 6.592 -4.774 1.00 93.19 102 GLY A O 1
ATOM 820 N N . LYS A 1 103 ? -8.837 4.422 -5.241 1.00 94.62 103 LYS A N 1
ATOM 821 C CA . LYS A 1 103 ? -10.254 4.057 -5.340 1.00 94.62 103 LYS A CA 1
ATOM 822 C C . LYS A 1 103 ? -10.974 4.196 -4.002 1.00 94.62 103 LYS A C 1
ATOM 824 O O . LYS A 1 103 ? -10.522 3.726 -2.954 1.00 94.62 103 LYS A O 1
ATOM 829 N N . THR A 1 104 ? -12.129 4.850 -4.043 1.00 93.62 104 THR A N 1
ATOM 830 C CA . THR A 1 104 ? -13.028 4.987 -2.896 1.00 93.62 104 THR A CA 1
ATOM 831 C C . THR A 1 104 ? -13.745 3.669 -2.610 1.00 93.62 104 THR A C 1
ATOM 833 O O . THR A 1 104 ? -13.903 2.830 -3.492 1.00 93.62 104 THR A O 1
ATOM 836 N N . TYR A 1 105 ? -14.245 3.482 -1.383 1.00 93.94 105 TYR A N 1
ATOM 837 C CA . TYR A 1 105 ? -15.008 2.273 -1.050 1.00 93.94 105 TYR A CA 1
ATOM 838 C C . TYR A 1 105 ? -16.233 2.082 -1.965 1.00 93.94 105 TYR A C 1
ATOM 840 O O . TYR A 1 105 ? -16.524 0.962 -2.362 1.00 93.94 105 TYR A O 1
ATOM 848 N N . HIS A 1 106 ? -16.901 3.166 -2.374 1.00 95.25 106 HIS A N 1
ATOM 849 C CA . HIS A 1 106 ? -18.025 3.095 -3.314 1.00 95.25 106 HIS A CA 1
ATOM 850 C C . HIS A 1 106 ? -17.607 2.517 -4.679 1.00 95.25 106 HIS A C 1
ATOM 852 O O . HIS A 1 106 ? -18.270 1.630 -5.211 1.00 95.25 106 HIS A O 1
ATOM 858 N N . GLU A 1 107 ? -16.465 2.948 -5.221 1.00 96.19 107 GLU A N 1
ATOM 859 C CA . GLU A 1 107 ? -15.907 2.390 -6.463 1.00 96.19 107 GLU A CA 1
ATOM 860 C C . GLU A 1 107 ? -15.443 0.931 -6.321 1.00 96.19 107 GLU A C 1
ATOM 862 O O . GLU A 1 107 ? -15.347 0.218 -7.322 1.00 96.19 107 GLU A O 1
ATOM 867 N N . LEU A 1 108 ? -15.113 0.483 -5.105 1.00 96.06 108 LEU A N 1
ATOM 868 C CA . LEU A 1 108 ? -14.779 -0.917 -4.823 1.00 96.06 108 LEU A CA 1
ATOM 869 C C . LEU A 1 108 ? -16.037 -1.787 -4.716 1.00 96.06 108 LEU A C 1
ATOM 871 O O . LEU A 1 108 ? -16.026 -2.920 -5.191 1.00 96.06 108 LEU A O 1
ATOM 875 N N . VAL A 1 109 ? -17.133 -1.249 -4.171 1.00 96.31 109 VAL A N 1
ATOM 876 C CA . VAL A 1 109 ? -18.453 -1.907 -4.164 1.00 96.31 109 VAL A CA 1
ATOM 877 C C . VAL A 1 109 ? -18.949 -2.147 -5.584 1.00 96.31 109 VAL A C 1
ATOM 879 O O . VAL A 1 109 ? -19.369 -3.255 -5.898 1.00 96.31 109 VAL A O 1
ATOM 882 N N . GLN A 1 110 ? -18.805 -1.165 -6.475 1.00 96.56 110 GLN A N 1
ATOM 883 C CA . GLN A 1 110 ? -19.122 -1.334 -7.901 1.00 96.56 110 GLN A CA 1
ATOM 884 C C . GLN A 1 110 ? -18.277 -2.421 -8.587 1.00 96.56 110 GLN A C 1
ATOM 886 O O . GLN A 1 110 ? -18.703 -2.998 -9.580 1.00 96.56 110 GLN A O 1
ATOM 891 N N . ARG A 1 111 ? -17.089 -2.722 -8.047 1.00 94.75 111 ARG A N 1
ATOM 892 C CA . ARG A 1 111 ? -16.204 -3.813 -8.487 1.00 94.75 111 ARG A CA 1
ATOM 893 C C . ARG A 1 111 ? -16.432 -5.123 -7.720 1.00 94.75 111 ARG A C 1
ATOM 895 O O . ARG A 1 111 ? -15.585 -6.010 -7.781 1.00 94.75 111 ARG A O 1
ATOM 902 N N . GLY A 1 112 ? -17.520 -5.236 -6.961 1.00 95.62 112 GLY A N 1
ATOM 903 C CA . GLY A 1 112 ? -17.901 -6.469 -6.272 1.00 95.62 112 GLY A CA 1
ATOM 904 C C . GLY A 1 112 ? -17.023 -6.835 -5.074 1.00 95.62 112 GLY A C 1
ATOM 905 O O . GLY A 1 112 ? -16.765 -8.016 -4.862 1.00 95.62 112 GLY A O 1
ATOM 906 N N . ILE A 1 113 ? -16.535 -5.857 -4.294 1.00 95.94 113 ILE A N 1
ATOM 907 C CA . ILE A 1 113 ? -15.798 -6.166 -3.056 1.00 95.94 113 ILE A CA 1
ATOM 908 C C . ILE A 1 113 ? -16.658 -7.028 -2.107 1.00 95.94 113 ILE A C 1
ATOM 910 O O . ILE A 1 113 ? -17.784 -6.640 -1.789 1.00 95.94 113 ILE A O 1
ATOM 914 N N . PRO A 1 114 ? -16.152 -8.169 -1.603 1.00 95.25 114 PRO A N 1
ATOM 915 C CA . PRO A 1 114 ? -16.946 -9.101 -0.800 1.00 95.25 114 PRO A CA 1
ATOM 916 C C . PRO A 1 114 ? -16.978 -8.736 0.696 1.00 95.25 114 PRO A C 1
ATOM 918 O O . PRO A 1 114 ? -17.140 -9.609 1.545 1.00 95.25 114 PRO A O 1
ATOM 921 N N . CYS A 1 115 ? -16.767 -7.468 1.065 1.00 94.50 115 CYS A N 1
ATOM 922 C CA . CYS A 1 115 ? -16.726 -7.050 2.468 1.00 94.50 115 CYS A CA 1
ATOM 923 C C . CYS A 1 115 ? -17.363 -5.681 2.697 1.00 94.50 115 CYS A C 1
ATOM 925 O O . CYS A 1 115 ? -17.537 -4.890 1.773 1.00 94.50 115 CYS A O 1
ATOM 927 N N . CYS A 1 116 ? -17.707 -5.402 3.956 1.00 94.69 116 CYS A N 1
ATOM 928 C CA . CYS A 1 116 ? -18.294 -4.129 4.343 1.00 94.69 116 CYS A CA 1
ATOM 929 C C . CYS A 1 116 ? -17.231 -3.032 4.526 1.00 94.69 116 CYS A C 1
ATOM 931 O O . CYS A 1 116 ? -16.033 -3.287 4.697 1.00 94.69 116 CYS A O 1
ATOM 933 N N . LYS A 1 117 ? -17.698 -1.779 4.569 1.00 94.25 117 LYS A N 1
ATOM 934 C CA . LYS A 1 117 ? -16.861 -0.579 4.701 1.00 94.25 117 LYS A CA 1
ATOM 935 C C . LYS A 1 117 ? -15.909 -0.669 5.894 1.00 94.25 117 LYS A C 1
ATOM 937 O O . LYS A 1 117 ? -14.725 -0.367 5.764 1.00 94.25 117 LYS A O 1
ATOM 942 N N . ASN A 1 118 ? -16.415 -1.109 7.044 1.00 93.81 118 ASN A N 1
ATOM 943 C CA . ASN A 1 118 ? -15.640 -1.173 8.282 1.00 93.81 118 ASN A CA 1
ATOM 944 C C . ASN A 1 118 ? -14.478 -2.165 8.170 1.00 93.81 118 ASN A C 1
ATOM 946 O O . ASN A 1 118 ? -13.340 -1.783 8.445 1.00 93.81 118 ASN A O 1
ATOM 950 N N . THR A 1 119 ? -14.747 -3.380 7.680 1.00 94.69 119 THR A N 1
ATOM 951 C CA . THR A 1 119 ? -13.726 -4.409 7.443 1.00 94.69 119 THR A CA 1
ATOM 952 C C . THR A 1 119 ? -12.661 -3.918 6.468 1.00 94.69 119 THR A C 1
ATOM 954 O O . THR A 1 119 ? -11.469 -4.048 6.740 1.00 94.69 119 THR A O 1
ATOM 957 N N . TYR A 1 120 ? -13.069 -3.279 5.367 1.00 95.81 120 TYR A N 1
ATOM 958 C CA . TYR A 1 120 ? -12.133 -2.731 4.388 1.00 95.81 120 TYR A CA 1
ATOM 959 C C . TYR A 1 120 ? -11.178 -1.692 5.001 1.00 95.81 120 TYR A C 1
ATOM 961 O O . TYR A 1 120 ? -9.960 -1.789 4.841 1.00 95.81 120 TYR A O 1
ATOM 969 N N . TYR A 1 121 ? -11.699 -0.704 5.738 1.00 93.88 121 TYR A N 1
ATOM 970 C CA . TYR A 1 121 ? -10.845 0.327 6.339 1.00 93.88 121 TYR A CA 1
ATOM 971 C C . TYR A 1 121 ? -9.993 -0.199 7.500 1.00 93.88 121 TYR A C 1
ATOM 973 O O . TYR A 1 121 ? -8.925 0.354 7.760 1.00 93.88 121 TYR A O 1
ATOM 981 N N . GLU A 1 122 ? -10.420 -1.254 8.190 1.00 93.56 122 GLU A N 1
ATOM 982 C CA . GLU A 1 122 ? -9.596 -1.931 9.192 1.00 93.56 122 GLU A CA 1
ATOM 983 C C . GLU A 1 122 ? -8.404 -2.647 8.556 1.00 93.56 122 GLU A C 1
ATOM 985 O O . GLU A 1 122 ? -7.263 -2.402 8.953 1.00 93.56 122 GLU A O 1
ATOM 990 N N . VAL A 1 123 ? -8.655 -3.435 7.508 1.00 94.75 123 VAL A N 1
ATOM 991 C CA . VAL A 1 123 ? -7.615 -4.092 6.705 1.00 94.75 123 VAL A CA 1
ATOM 992 C C . VAL A 1 123 ? -6.647 -3.066 6.120 1.00 94.75 123 VAL A C 1
ATOM 994 O O . VAL A 1 123 ? -5.434 -3.249 6.190 1.00 94.75 123 VAL A O 1
ATOM 997 N N . ARG A 1 124 ? -7.157 -1.936 5.618 1.00 95.44 124 ARG A N 1
ATOM 998 C CA . ARG A 1 124 ? -6.324 -0.848 5.094 1.00 95.44 124 ARG A CA 1
ATOM 999 C C . ARG A 1 124 ? -5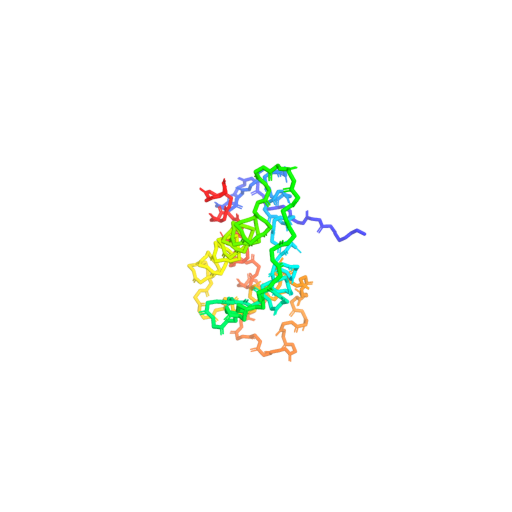.432 -0.206 6.163 1.00 95.44 124 ARG A C 1
ATOM 1001 O O . ARG A 1 124 ? -4.278 0.101 5.878 1.00 95.44 124 ARG A O 1
ATOM 1008 N N . ARG A 1 125 ? -5.927 -0.011 7.392 1.00 94.81 125 ARG A N 1
ATOM 1009 C CA . ARG A 1 125 ? -5.097 0.477 8.512 1.00 94.81 125 ARG A CA 1
ATOM 1010 C C . ARG A 1 125 ? -4.018 -0.534 8.890 1.00 94.81 125 ARG A C 1
ATOM 1012 O O . ARG A 1 125 ? -2.868 -0.140 9.060 1.00 94.81 125 ARG A O 1
ATOM 1019 N N . ARG A 1 126 ? -4.378 -1.822 8.969 1.00 94.94 126 ARG A N 1
ATOM 1020 C CA . ARG A 1 126 ? -3.426 -2.917 9.196 1.00 94.94 126 ARG A CA 1
ATOM 1021 C C . ARG A 1 126 ? -2.326 -2.913 8.138 1.00 94.94 126 ARG A C 1
ATOM 1023 O O . ARG A 1 126 ? -1.160 -2.938 8.496 1.00 94.94 126 ARG A O 1
ATOM 1030 N N . PHE A 1 127 ? -2.697 -2.802 6.865 1.00 96.88 127 PHE A N 1
ATOM 1031 C CA . PHE A 1 127 ? -1.758 -2.720 5.749 1.00 96.88 127 PHE A CA 1
ATOM 1032 C C . PHE A 1 127 ? -0.757 -1.573 5.901 1.00 96.88 127 PHE A C 1
ATOM 1034 O O . PHE A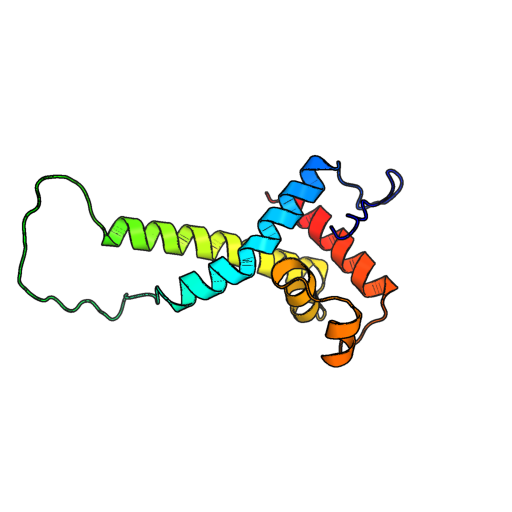 1 127 ? 0.443 -1.817 5.830 1.00 96.88 127 PHE A O 1
ATOM 1041 N N . TYR A 1 128 ? -1.221 -0.342 6.146 1.00 96.06 128 TYR A N 1
ATOM 1042 C CA . TYR A 1 128 ? -0.303 0.792 6.289 1.00 96.06 128 TYR A CA 1
ATOM 1043 C C . TYR A 1 128 ? 0.641 0.628 7.476 1.00 96.06 128 TYR A C 1
ATOM 1045 O O . TYR A 1 128 ? 1.817 0.954 7.356 1.00 96.06 128 TYR A O 1
ATOM 1053 N N . TYR A 1 129 ? 0.144 0.094 8.592 1.00 95.62 129 TYR A N 1
ATOM 1054 C CA . TYR A 1 129 ? 0.974 -0.215 9.751 1.00 95.62 129 TYR A CA 1
ATOM 1055 C C . TYR A 1 129 ? 2.033 -1.276 9.432 1.00 95.62 129 TYR A C 1
ATOM 1057 O O . TYR A 1 129 ? 3.196 -1.094 9.763 1.00 95.62 129 TYR A O 1
ATOM 1065 N N . THR A 1 130 ? 1.661 -2.367 8.758 1.00 96.44 130 THR A N 1
ATOM 1066 C CA . THR A 1 130 ? 2.620 -3.411 8.375 1.00 96.44 130 THR A CA 1
ATOM 1067 C C . THR A 1 130 ? 3.654 -2.880 7.384 1.00 96.44 130 THR A C 1
ATOM 1069 O O . THR A 1 130 ? 4.841 -3.150 7.536 1.00 96.44 130 THR A O 1
ATOM 1072 N N . LEU A 1 131 ? 3.228 -2.086 6.398 1.00 97.06 131 LEU A N 1
ATOM 1073 C CA . LEU A 1 131 ? 4.124 -1.506 5.401 1.00 97.06 131 LEU A CA 1
ATOM 1074 C C . LEU A 1 131 ? 5.103 -0.509 6.028 1.00 97.06 131 LEU A C 1
ATOM 1076 O O . LEU A 1 131 ? 6.278 -0.526 5.683 1.00 97.06 131 LEU A O 1
ATOM 1080 N N . SER A 1 132 ? 4.662 0.302 6.995 1.00 96.56 132 SER A N 1
ATOM 1081 C CA . SER A 1 132 ? 5.541 1.259 7.678 1.00 96.56 132 SER A CA 1
ATOM 1082 C C . SER A 1 132 ? 6.661 0.598 8.485 1.00 96.56 132 SER A C 1
ATOM 1084 O O . SER A 1 132 ? 7.641 1.257 8.801 1.00 96.56 132 SER A O 1
ATOM 1086 N N . LYS A 1 133 ? 6.514 -0.681 8.853 1.00 95.06 133 LYS A N 1
ATOM 1087 C CA . LYS A 1 133 ? 7.555 -1.456 9.544 1.00 95.06 133 LYS A CA 1
ATOM 1088 C C . LYS A 1 133 ? 8.542 -2.131 8.596 1.00 95.06 133 LYS A C 1
ATOM 1090 O O . LYS A 1 133 ? 9.541 -2.662 9.068 1.00 95.06 133 LYS A O 1
ATOM 1095 N N . LYS A 1 134 ? 8.239 -2.153 7.297 1.00 94.69 134 LYS A N 1
ATOM 1096 C CA . LYS A 1 134 ? 9.081 -2.755 6.255 1.00 94.69 134 LYS A CA 1
ATOM 1097 C C . LYS A 1 134 ? 9.807 -1.720 5.392 1.00 94.69 134 LYS A C 1
ATOM 1099 O O . LYS A 1 134 ? 10.750 -2.097 4.703 1.00 94.69 134 LYS A O 1
ATOM 1104 N N . LEU A 1 135 ? 9.315 -0.479 5.376 1.00 89.75 135 LEU A N 1
ATOM 1105 C CA . LEU A 1 135 ? 10.005 0.681 4.807 1.00 89.75 135 LEU A CA 1
ATOM 1106 C C . LEU A 1 135 ? 11.181 1.082 5.698 1.00 89.75 135 LEU A C 1
ATOM 1108 O O . LEU A 1 135 ? 12.225 1.436 5.113 1.00 89.75 135 LEU A O 1
#

Radius of gyration: 19.35 Å; chains: 1; bounding box: 53×30×56 Å

Foldseek 3Di:
DPDDDADDPPDPLHDDPVLLVVLLVLLQCLVVLVVLCVVLDDVPPVPPPPPDDPDDPDPDDVVVVSVVVNVVSVVSNVLLQVLLCVLPPVQSVVLSCCRHVVDDVVNVVVVVRPDDPVVSVVSNSSSSSSSSVVD

pLDDT: mean 84.92, std 18.15, range [36.62, 97.69]

Sequence (135 aa):
MSEVYIASRKSKYYLPKEEYLTVVHFCRQYPGWVTELEQMPDSGSAIRYDKVRVQTSGDYDANAELAMRRYQIAGKKKLVDDTAIEAAGILYPWLVLGVGYGKTYHELVQRGIPCCKNTYYEVRRRFYYTLSKKL